Protein AF-A0AAW3VJK2-F1 (afdb_monomer)

Mean predicted aligned error: 4.97 Å

Solvent-accessible surface area (backbone atoms only — not comparable to full-atom values): 8988 Å² total; per-residue (Å²): 86,82,92,72,72,50,55,74,72,60,48,56,72,79,26,92,47,70,65,58,46,50,51,55,50,51,54,55,46,46,59,54,46,51,56,55,49,49,67,31,60,66,50,82,94,49,56,44,71,54,22,51,48,53,47,52,51,54,50,38,54,53,26,57,76,49,73,28,73,58,78,60,69,60,60,55,53,60,74,47,48,94,79,52,58,68,67,59,54,53,50,49,53,52,51,51,53,54,53,25,49,55,45,14,51,32,50,41,74,70,40,88,83,56,54,69,66,59,25,42,50,51,20,49,52,46,53,59,52,45,47,54,16,54,54,47,16,39,75,70,64,39,51,62,39,45,55,51,47,51,54,50,50,54,51,53,55,56,59,80,71,110

Foldseek 3Di:
DVVVPQDPVNVCVPAVDVLRVLLVVLVVLLVVVVVLLCVQLVDPVDQLLVSVVVSLVVQQVVCLVVLVPDFDPLLVVVVVV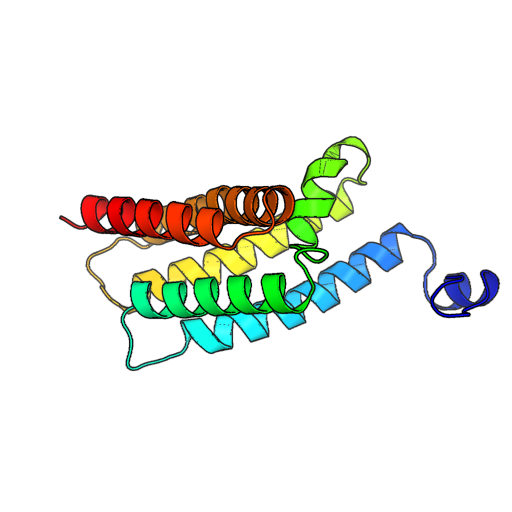VPDDPVSVVSSVVSLVVQLVSQLVSNCVRDVVDDSVLSSVLSNVLVVQQSVLSVVCSVVVHSVSSVVSSVVSVVVSVVVVD

Sequence (162 aa):
MKSVQVPKGSFYHYFVNKEAFILEVLDAYELYFVKRLNKFLSQTDLSPLEKLQNFVKDAGEKMQKYDFKRGCILGNLGQEVSYLPQEIIARIENIFKVWEKLVSDCLHQSNSQYSLADCDEAAYQFWIGWEGAVLRARLVKSTSPLDAFYRLFTLAVKQQIT

Radius of gyration: 17.63 Å; Cα contacts (8 Å, |Δi|>4): 119; chains: 1; bounding box: 38×27×54 Å

Organism: Acinetobacter lwoffii (NCBI:txid28090)

Nearest PDB structures (foldseek):
  3bru-assembly1_B  TM=9.378E-01  e=1.800E-10  Cereibacter sphaeroides 2.4.1
  4yze-assembly1_A  TM=7.809E-01  e=1.323E-05  Escherichia coli K-12
  6yj2-assembly1_A  TM=6.698E-01  e=2.826E-02  Mycobacterium tuberculosis H37Rv
  4g12-assembly1_A  TM=6.692E-01  e=3.319E-02  Mycobacterium tuberculosis

Secondary structure (DSSP, 8-state):
-GGGT--HHHHHHH-SSHHHHHHHHHHHHHHHHHHHHHHHHT-TTS-HHHHHHHHHHHHHHHHHHTTT----HHHHHHTTGGGS-HHHHHHHHHHHHHHHHHHHHHHHTT-TTS-HHHHHHHHHHHHHHHHHHHHHHHHHTSSHHHHHHHHHHHHHHHHTT-

pLDDT: mean 91.23, std 11.11, range [45.56, 98.81]

Structure (mmCIF, N/CA/C/O backbone):
data_AF-A0AAW3VJK2-F1
#
_entry.id   AF-A0AAW3VJK2-F1
#
loop_
_atom_site.group_PDB
_atom_site.id
_atom_site.type_symbol
_atom_site.label_atom_id
_atom_site.label_alt_id
_atom_site.label_comp_id
_atom_site.label_asym_id
_atom_site.label_entity_id
_atom_site.label_seq_id
_atom_site.pdbx_PDB_ins_code
_atom_site.Cartn_x
_atom_site.Cartn_y
_atom_site.Cartn_z
_atom_site.occupancy
_atom_site.B_iso_or_equiv
_atom_site.auth_seq_id
_atom_site.auth_comp_id
_atom_site.auth_asym_id
_atom_site.auth_atom_id
_atom_site.pdbx_PDB_model_num
ATOM 1 N N . MET A 1 1 ? 9.932 3.187 -23.598 1.00 56.62 1 MET A N 1
ATOM 2 C CA . MET A 1 1 ? 10.326 4.238 -24.566 1.00 56.62 1 MET A CA 1
ATOM 3 C C . MET A 1 1 ? 9.492 4.212 -25.839 1.00 56.62 1 MET A C 1
ATOM 5 O O . MET A 1 1 ? 8.833 5.204 -26.097 1.00 56.62 1 MET A O 1
ATOM 9 N N . LYS A 1 2 ? 9.428 3.097 -26.593 1.00 53.12 2 LYS A N 1
ATOM 10 C CA . LYS A 1 2 ? 8.578 3.001 -27.803 1.00 53.12 2 LYS A CA 1
ATOM 11 C C . LYS A 1 2 ? 7.092 3.314 -27.552 1.00 53.12 2 LYS A C 1
ATOM 13 O O . LYS A 1 2 ? 6.469 3.958 -28.380 1.00 53.12 2 LYS A O 1
ATOM 18 N N . SER A 1 3 ? 6.556 2.937 -26.389 1.00 62.12 3 SER A N 1
ATOM 19 C CA . SER A 1 3 ? 5.175 3.239 -25.972 1.00 62.12 3 SER A CA 1
ATOM 20 C C . SER A 1 3 ? 4.892 4.718 -25.678 1.00 62.12 3 SER A C 1
ATOM 22 O O . SER A 1 3 ? 3.732 5.102 -25.626 1.00 62.12 3 SER A O 1
ATOM 24 N N . VAL A 1 4 ? 5.931 5.538 -25.486 1.00 69.25 4 VAL A N 1
ATOM 25 C CA . VAL A 1 4 ? 5.832 6.991 -25.245 1.00 69.25 4 VAL A CA 1
ATOM 26 C C . VAL A 1 4 ? 6.551 7.801 -26.331 1.00 69.25 4 VAL A C 1
ATOM 28 O O . VAL A 1 4 ? 6.761 8.991 -26.167 1.00 69.25 4 VAL A O 1
ATOM 31 N N . GLN A 1 5 ? 6.958 7.147 -27.428 1.00 66.50 5 GLN A N 1
ATOM 32 C CA . GLN A 1 5 ? 7.668 7.734 -28.575 1.00 66.50 5 GLN A CA 1
ATOM 33 C C . GLN A 1 5 ? 8.918 8.571 -28.238 1.00 66.50 5 GLN A C 1
ATOM 35 O O . GLN A 1 5 ? 9.362 9.379 -29.045 1.00 66.50 5 GLN A O 1
ATOM 40 N N . VAL A 1 6 ? 9.541 8.350 -27.079 1.00 68.12 6 VAL A N 1
ATOM 41 C CA . VAL A 1 6 ? 10.777 9.052 -26.709 1.00 68.12 6 VAL A CA 1
ATOM 42 C C . VAL A 1 6 ? 11.987 8.282 -27.274 1.00 68.12 6 VAL A C 1
ATOM 44 O O . VAL A 1 6 ? 12.127 7.086 -26.979 1.00 68.12 6 VAL A O 1
ATOM 47 N N . PRO A 1 7 ? 12.868 8.916 -28.080 1.00 74.31 7 PRO A N 1
ATOM 48 C CA . PRO A 1 7 ? 14.093 8.293 -28.581 1.00 74.31 7 PRO A CA 1
ATOM 49 C C . PRO A 1 7 ? 15.015 7.842 -27.441 1.00 74.31 7 PRO A C 1
ATOM 51 O O . PRO A 1 7 ? 15.097 8.502 -26.408 1.00 74.31 7 PRO A O 1
ATOM 54 N N . LYS A 1 8 ? 15.774 6.752 -27.634 1.00 61.78 8 LYS A N 1
ATOM 55 C CA . LYS A 1 8 ? 16.735 6.270 -26.617 1.00 61.78 8 LYS A CA 1
ATOM 56 C C . LYS A 1 8 ? 17.734 7.353 -26.189 1.00 61.78 8 LYS A C 1
ATOM 58 O O . LYS A 1 8 ? 18.023 7.451 -25.004 1.00 61.78 8 LYS A O 1
ATOM 63 N N . GLY A 1 9 ? 18.216 8.172 -27.127 1.00 67.94 9 GLY A N 1
ATOM 64 C CA . GLY A 1 9 ? 19.127 9.283 -26.822 1.00 67.94 9 GLY A CA 1
ATOM 65 C C . GLY A 1 9 ? 18.507 10.335 -25.897 1.00 67.94 9 GLY A C 1
ATOM 66 O O . GLY A 1 9 ? 19.187 10.854 -25.022 1.00 67.94 9 GLY A O 1
ATOM 67 N N . SER A 1 10 ? 17.199 10.578 -26.013 1.00 72.31 10 SER A N 1
ATOM 68 C CA . SER A 1 10 ? 16.479 11.518 -25.150 1.00 72.31 10 SER A CA 1
ATOM 69 C C . SER A 1 10 ? 16.275 10.985 -23.730 1.00 72.31 10 SER A C 1
ATOM 71 O O . SER A 1 10 ? 16.161 11.785 -22.819 1.00 72.31 10 SER A O 1
ATOM 73 N N . PHE A 1 11 ? 16.273 9.666 -23.492 1.00 79.25 11 PHE A N 1
ATOM 74 C CA . PHE A 1 11 ? 16.244 9.121 -22.123 1.00 79.25 11 PHE A CA 1
ATOM 75 C C . PHE A 1 11 ? 17.478 9.513 -21.334 1.00 79.25 11 PHE A C 1
ATOM 77 O O . PHE A 1 11 ? 17.371 10.033 -20.231 1.00 79.25 11 PHE A O 1
ATOM 84 N N . TYR A 1 12 ? 18.641 9.259 -21.936 1.00 79.06 12 TYR A N 1
ATOM 85 C CA . TYR A 1 12 ? 19.928 9.462 -21.292 1.00 79.06 12 TYR A CA 1
ATOM 86 C C . TYR A 1 12 ? 20.302 10.942 -21.182 1.00 79.06 12 TYR A C 1
ATOM 88 O O . TYR A 1 12 ? 21.238 11.287 -20.474 1.00 79.06 12 TYR A O 1
ATOM 96 N N . HIS A 1 13 ? 19.540 11.820 -21.841 1.00 78.19 13 HIS A N 1
ATOM 97 C CA . HIS A 1 13 ? 19.568 13.250 -21.563 1.00 78.19 13 HIS A CA 1
ATOM 98 C C . HIS A 1 13 ? 18.951 13.590 -20.196 1.00 78.19 13 HIS A C 1
ATOM 100 O O . HIS A 1 13 ? 19.457 14.475 -19.516 1.00 78.19 13 HIS A O 1
ATOM 106 N N . TYR A 1 14 ? 17.884 12.892 -19.788 1.00 76.00 14 TYR A N 1
ATOM 107 C CA . TYR A 1 14 ? 17.193 13.140 -18.516 1.00 76.00 14 TYR A CA 1
ATOM 108 C C . TYR A 1 14 ? 17.703 12.267 -17.367 1.00 76.00 14 TYR A C 1
ATOM 110 O O . TYR A 1 14 ? 17.709 12.714 -16.226 1.00 76.00 14 TYR A O 1
ATOM 118 N N . PHE A 1 15 ? 18.137 11.036 -17.649 1.00 85.12 15 PHE A N 1
ATOM 119 C CA . PHE A 1 15 ? 18.567 10.083 -16.628 1.00 85.12 15 PHE A CA 1
ATOM 120 C C . PHE A 1 15 ? 19.903 9.460 -16.995 1.00 85.12 15 PHE A C 1
ATOM 122 O O . PHE A 1 15 ? 20.054 8.855 -18.053 1.00 85.12 15 PHE A O 1
ATOM 129 N N . VAL A 1 16 ? 20.864 9.546 -16.080 1.00 81.56 16 VAL A N 1
ATOM 130 C CA . VAL A 1 16 ? 22.222 9.029 -16.297 1.00 81.56 16 VAL A CA 1
ATOM 131 C C . VAL A 1 16 ? 22.214 7.510 -16.525 1.00 81.56 16 VAL A C 1
ATOM 133 O O . VAL A 1 16 ? 22.993 6.992 -17.324 1.00 81.56 16 VAL A O 1
ATOM 136 N N . ASN A 1 17 ? 21.304 6.785 -15.871 1.00 86.88 17 ASN A N 1
ATOM 137 C CA . ASN A 1 17 ? 21.108 5.347 -16.035 1.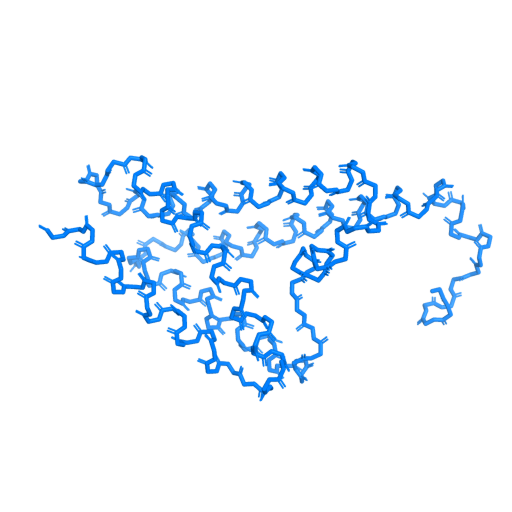00 86.88 17 ASN A CA 1
ATOM 138 C C . ASN A 1 17 ? 19.665 4.937 -15.665 1.00 86.88 17 ASN A C 1
ATOM 140 O O . ASN A 1 17 ? 18.794 5.781 -15.439 1.00 86.88 17 ASN A O 1
ATOM 144 N N . LYS A 1 18 ? 19.379 3.630 -15.668 1.00 86.12 18 LYS A N 1
ATOM 145 C CA . LYS A 1 18 ? 18.034 3.119 -15.352 1.00 86.12 18 LYS A CA 1
ATOM 146 C C . LYS A 1 18 ? 17.736 3.197 -13.860 1.00 86.12 18 LYS A C 1
ATOM 148 O O . LYS A 1 18 ? 16.582 3.371 -13.493 1.00 86.12 18 LYS A O 1
ATOM 153 N N . GLU A 1 19 ? 18.757 3.060 -13.032 1.00 90.44 19 GLU A N 1
ATOM 154 C CA . GLU A 1 19 ? 18.679 3.087 -11.580 1.00 90.44 19 GLU A CA 1
ATOM 155 C C . GLU A 1 19 ? 18.215 4.468 -11.104 1.00 90.44 19 GLU A C 1
ATOM 157 O O . GLU A 1 19 ? 17.219 4.560 -10.393 1.00 90.44 19 GLU A O 1
ATOM 162 N N . ALA A 1 20 ? 18.829 5.537 -11.618 1.00 90.56 20 ALA A N 1
ATOM 163 C CA . ALA A 1 20 ? 18.421 6.919 -11.382 1.00 90.56 20 ALA A CA 1
ATOM 164 C C . ALA A 1 20 ? 16.967 7.166 -11.811 1.00 90.56 20 ALA A C 1
ATOM 166 O O . ALA A 1 20 ? 16.197 7.783 -11.085 1.00 90.56 20 ALA A O 1
ATOM 167 N N . PHE A 1 21 ? 16.553 6.626 -12.961 1.00 92.38 21 PHE A N 1
ATOM 168 C CA . PHE A 1 21 ? 15.155 6.706 -13.387 1.00 92.38 21 PHE A CA 1
ATOM 169 C C . PHE A 1 21 ? 14.198 5.974 -12.434 1.00 92.38 21 PHE A C 1
ATOM 171 O O . PHE A 1 21 ? 13.112 6.477 -12.155 1.00 92.38 21 PHE A O 1
ATOM 178 N N . ILE A 1 22 ? 14.568 4.787 -11.940 1.00 92.62 22 ILE A N 1
ATOM 179 C CA . ILE A 1 22 ? 13.742 4.034 -10.986 1.00 92.62 22 ILE A CA 1
ATOM 180 C C . ILE A 1 22 ? 13.595 4.812 -9.677 1.00 92.62 22 ILE A C 1
ATOM 182 O O . ILE A 1 22 ? 12.484 4.884 -9.162 1.00 92.62 22 ILE A O 1
ATOM 186 N N . LEU A 1 23 ? 14.671 5.415 -9.169 1.00 95.50 23 LEU A N 1
ATOM 187 C CA . LEU A 1 23 ? 14.632 6.238 -7.957 1.00 95.50 23 LEU A CA 1
ATOM 188 C C . LEU A 1 23 ? 13.674 7.427 -8.114 1.00 95.50 23 LEU A C 1
ATOM 190 O O . LEU A 1 23 ? 12.779 7.597 -7.294 1.00 95.50 23 LEU A O 1
ATOM 194 N N . GLU A 1 24 ? 13.750 8.151 -9.229 1.00 95.56 24 GLU A N 1
ATOM 195 C CA . GLU A 1 24 ? 12.838 9.266 -9.530 1.00 95.56 24 GLU A CA 1
ATOM 196 C C . GLU A 1 24 ? 11.371 8.811 -9.654 1.00 95.56 24 GLU A C 1
ATOM 198 O O . GLU A 1 24 ? 10.440 9.488 -9.208 1.00 95.56 24 GLU A O 1
ATOM 203 N N . VAL A 1 25 ? 11.133 7.620 -10.216 1.00 95.75 25 VAL A N 1
ATOM 204 C CA . VAL A 1 25 ? 9.793 7.012 -10.250 1.00 95.75 25 VAL A CA 1
ATOM 205 C C . VAL A 1 25 ? 9.305 6.652 -8.846 1.00 95.75 25 VAL A C 1
ATOM 207 O O . VAL A 1 25 ? 8.125 6.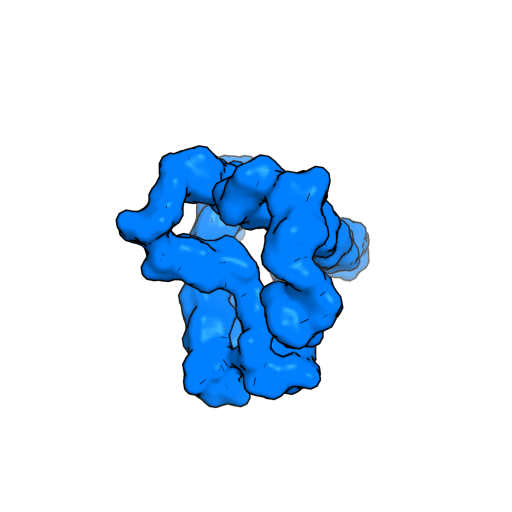855 -8.553 1.00 95.75 25 VAL A O 1
ATOM 210 N N . LEU A 1 26 ? 10.175 6.116 -7.989 1.00 97.25 26 LEU A N 1
ATOM 211 C CA . LEU A 1 26 ? 9.850 5.782 -6.602 1.00 97.25 26 LEU A CA 1
ATOM 212 C C . LEU A 1 26 ? 9.516 7.040 -5.792 1.00 97.25 26 LEU A C 1
ATOM 214 O O . LEU A 1 26 ? 8.517 7.033 -5.074 1.00 97.25 26 LEU A O 1
ATOM 218 N N . ASP A 1 27 ? 10.261 8.128 -5.978 1.00 96.81 27 ASP A N 1
ATOM 219 C CA . ASP A 1 27 ? 10.012 9.418 -5.326 1.00 96.81 27 ASP A CA 1
ATOM 220 C C . ASP A 1 27 ? 8.670 10.018 -5.754 1.00 96.81 27 ASP A C 1
ATOM 222 O O . ASP A 1 27 ? 7.828 10.371 -4.922 1.00 96.81 27 ASP A O 1
ATOM 226 N N . ALA A 1 28 ? 8.399 10.049 -7.061 1.00 97.44 28 ALA A N 1
ATOM 227 C CA . ALA A 1 28 ? 7.109 10.500 -7.573 1.00 97.44 28 ALA A CA 1
ATOM 228 C C . ALA A 1 28 ? 5.949 9.619 -7.073 1.00 97.44 28 ALA A C 1
ATOM 230 O O . ALA A 1 28 ? 4.853 10.118 -6.785 1.00 97.44 28 ALA A O 1
ATOM 231 N N . TYR A 1 29 ? 6.174 8.306 -6.967 1.00 97.44 29 TYR A N 1
ATOM 232 C CA . TYR A 1 29 ? 5.176 7.363 -6.480 1.00 97.44 29 TYR A CA 1
ATOM 233 C C . TYR A 1 29 ? 4.893 7.540 -4.986 1.00 97.44 29 TYR A C 1
ATOM 235 O O . TYR A 1 29 ? 3.722 7.539 -4.604 1.00 97.44 29 TYR A O 1
ATOM 243 N N . GLU A 1 30 ? 5.916 7.756 -4.157 1.00 97.88 30 GLU A N 1
ATOM 244 C CA . GLU A 1 30 ? 5.755 8.068 -2.735 1.00 97.88 30 GLU A CA 1
ATOM 245 C C . GLU A 1 30 ? 4.902 9.325 -2.548 1.00 97.88 30 GLU A C 1
ATOM 247 O O . GLU A 1 30 ? 3.882 9.265 -1.862 1.00 97.88 30 GLU A O 1
ATOM 252 N N . LEU A 1 31 ? 5.238 10.432 -3.220 1.00 97.94 31 LEU A N 1
ATOM 253 C CA . LEU A 1 31 ? 4.482 11.687 -3.123 1.00 97.94 31 LEU A CA 1
ATOM 254 C C . LEU A 1 31 ? 3.008 11.504 -3.507 1.00 97.94 31 LEU A C 1
ATOM 256 O O . LEU A 1 31 ? 2.097 11.975 -2.816 1.00 97.94 31 LEU A O 1
ATOM 260 N N . TYR A 1 32 ? 2.757 10.789 -4.606 1.00 96.9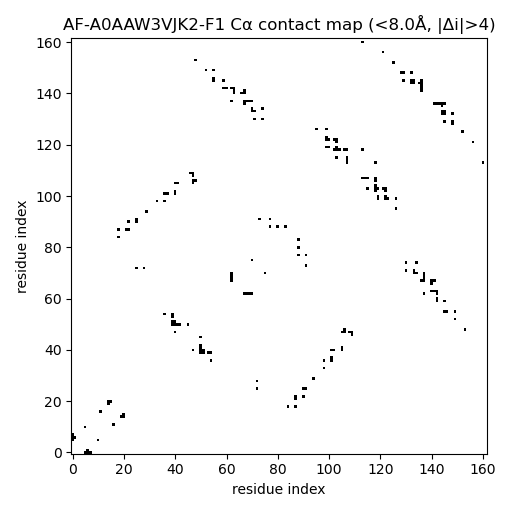4 32 TYR A N 1
ATOM 261 C CA . TYR A 1 32 ? 1.405 10.450 -5.038 1.00 96.94 32 TYR A CA 1
ATOM 262 C C . TYR A 1 32 ? 0.661 9.619 -3.985 1.00 96.94 32 TYR A C 1
ATOM 264 O O . TYR A 1 32 ? -0.504 9.897 -3.675 1.00 96.94 32 TYR A O 1
ATOM 272 N N . PHE A 1 33 ? 1.312 8.587 -3.454 1.00 96.88 33 PHE A N 1
ATOM 273 C CA . PHE A 1 33 ? 0.669 7.609 -2.591 1.00 96.88 33 PHE A CA 1
ATOM 274 C C . PHE A 1 33 ? 0.448 8.145 -1.175 1.00 96.88 33 PHE A C 1
ATOM 276 O O . PHE A 1 33 ? -0.638 7.960 -0.633 1.00 96.88 33 PHE A O 1
ATOM 283 N N . VAL A 1 34 ? 1.388 8.919 -0.627 1.00 98.19 34 VAL A N 1
ATOM 284 C CA . VAL A 1 34 ? 1.230 9.654 0.640 1.00 98.19 34 VAL A CA 1
ATOM 285 C C . VAL A 1 34 ? 0.046 10.613 0.559 1.00 98.19 34 VAL A C 1
ATOM 287 O O . VAL A 1 34 ? -0.822 10.600 1.432 1.00 98.19 34 VAL A O 1
ATOM 290 N N . LYS A 1 35 ? -0.075 11.393 -0.525 1.00 97.94 35 LYS A N 1
ATOM 291 C CA . LYS A 1 35 ? -1.241 12.268 -0.736 1.00 97.94 35 LYS A CA 1
ATOM 292 C C . LYS A 1 35 ? -2.548 11.474 -0.761 1.00 97.94 35 LYS A C 1
ATOM 294 O O . LYS A 1 35 ? -3.570 11.934 -0.252 1.00 97.94 35 LYS A O 1
ATOM 299 N N . ARG A 1 36 ? -2.528 10.283 -1.361 1.00 96.31 36 ARG A N 1
ATOM 300 C CA . ARG A 1 36 ? -3.694 9.401 -1.420 1.00 96.31 36 ARG A CA 1
ATOM 301 C C . ARG A 1 36 ? -4.043 8.808 -0.056 1.00 96.31 36 ARG A C 1
ATOM 303 O O . ARG A 1 36 ? -5.222 8.805 0.270 1.00 96.31 36 ARG A O 1
ATOM 310 N N . LEU A 1 37 ? -3.070 8.339 0.723 1.00 97.62 37 LEU A N 1
ATOM 311 C CA . LEU A 1 37 ? -3.290 7.848 2.086 1.00 97.62 37 LEU A CA 1
ATOM 312 C C . LEU A 1 37 ? -3.863 8.957 2.967 1.00 97.62 37 LEU A C 1
ATOM 314 O O . LEU A 1 37 ? -4.934 8.789 3.546 1.00 97.62 37 LEU A O 1
ATOM 318 N N . ASN A 1 38 ? -3.236 10.134 2.962 1.00 97.44 38 ASN A N 1
ATOM 319 C CA . ASN A 1 38 ? -3.682 11.284 3.747 1.00 97.44 38 ASN A CA 1
ATOM 320 C C . ASN A 1 38 ? -5.109 11.727 3.410 1.00 97.44 38 ASN A C 1
ATOM 322 O O . ASN A 1 38 ? -5.810 12.195 4.301 1.00 97.44 38 ASN A O 1
ATOM 326 N N . LYS A 1 39 ? -5.591 11.523 2.176 1.00 97.69 39 LYS A N 1
ATOM 327 C CA . LYS A 1 39 ? -6.997 11.785 1.820 1.00 97.69 39 LYS A CA 1
ATOM 328 C C . LYS A 1 39 ? -7.980 10.996 2.700 1.00 97.69 39 LYS A C 1
ATOM 330 O O . LYS A 1 39 ? -9.062 11.497 2.984 1.00 97.69 39 LYS A O 1
ATOM 335 N N . PHE A 1 40 ? -7.624 9.774 3.094 1.00 97.69 40 PHE A N 1
ATOM 336 C CA . PHE A 1 40 ? -8.477 8.894 3.896 1.00 97.69 40 PHE A CA 1
ATOM 337 C C . PHE A 1 40 ? -8.142 8.976 5.386 1.00 97.69 40 PHE A C 1
ATOM 339 O O . PHE A 1 40 ? -9.031 9.141 6.214 1.00 97.69 40 PHE A O 1
ATOM 346 N N . LEU A 1 41 ? -6.858 8.929 5.741 1.00 96.06 41 LEU A N 1
ATOM 347 C CA . LEU A 1 41 ? -6.431 8.861 7.143 1.00 96.06 41 LEU A CA 1
ATOM 348 C C . LEU A 1 41 ? -6.697 10.162 7.924 1.00 96.06 41 LEU A C 1
ATOM 350 O O . LEU A 1 41 ? -6.837 10.130 9.146 1.00 96.06 41 LEU A O 1
ATOM 354 N N . SER A 1 42 ? -6.858 11.295 7.230 1.00 94.00 42 SER A N 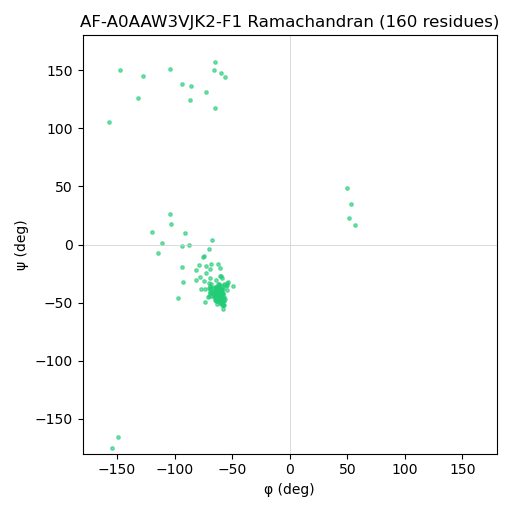1
ATOM 355 C CA . SER A 1 42 ? -7.177 12.590 7.852 1.00 94.00 42 SER A CA 1
ATOM 356 C C . SER A 1 42 ? -8.677 12.867 8.045 1.00 94.00 42 SER A C 1
ATOM 358 O O . SER A 1 42 ? -9.030 13.917 8.573 1.00 94.00 42 SER A O 1
ATOM 360 N N . GLN A 1 43 ? -9.576 11.954 7.653 1.00 93.75 43 GLN A N 1
ATOM 361 C CA . GLN A 1 43 ? -11.025 12.137 7.838 1.00 93.75 43 GLN A CA 1
ATOM 362 C C . GLN A 1 43 ? -11.369 12.173 9.339 1.00 93.75 43 GLN A C 1
ATOM 364 O O . GLN A 1 43 ? -11.123 11.197 10.041 1.00 93.75 43 GLN A O 1
ATOM 369 N N . THR A 1 44 ? -11.899 13.283 9.856 1.00 89.56 44 THR A N 1
ATOM 370 C CA . THR A 1 44 ? -12.105 13.491 11.306 1.00 89.56 44 THR A CA 1
ATOM 371 C C . THR A 1 44 ? -13.317 12.763 11.871 1.00 89.56 44 THR A C 1
ATOM 373 O O . THR A 1 44 ? -13.307 12.387 13.037 1.00 89.56 44 THR A O 1
ATOM 376 N N . ASP A 1 45 ? -14.328 12.521 11.040 1.00 92.06 45 ASP A N 1
ATOM 377 C CA . ASP A 1 45 ? -15.642 12.039 11.488 1.00 92.06 45 ASP A CA 1
ATOM 378 C C . ASP A 1 45 ? -15.746 10.503 11.509 1.00 92.06 45 ASP A C 1
ATOM 380 O O . ASP A 1 45 ? -16.834 9.950 11.638 1.00 92.06 45 ASP A O 1
ATOM 384 N N . LEU A 1 46 ? -14.619 9.807 11.332 1.00 93.31 46 LEU A N 1
ATOM 385 C CA . LEU A 1 46 ? -14.539 8.355 11.185 1.00 93.31 46 LEU A CA 1
ATOM 386 C C . LEU A 1 46 ? -13.534 7.761 12.172 1.00 93.31 46 LEU A C 1
ATOM 388 O O . LEU A 1 46 ? -12.467 8.335 12.411 1.00 93.31 46 LEU A O 1
ATOM 392 N N . SER A 1 47 ? -13.815 6.562 12.678 1.00 92.25 47 SER A N 1
ATOM 393 C CA . SER A 1 47 ? -12.811 5.764 13.388 1.00 92.25 47 SER A CA 1
ATOM 394 C C . SER A 1 47 ? -11.674 5.347 12.437 1.00 92.25 47 SER A C 1
ATOM 396 O O . SER A 1 47 ? -11.882 5.260 11.225 1.00 92.25 47 SER A O 1
ATOM 398 N N . PRO A 1 48 ? -10.460 5.030 12.919 1.00 92.88 48 PRO A N 1
ATOM 399 C CA . PRO A 1 48 ? -9.342 4.665 12.044 1.00 92.88 48 PRO A CA 1
ATOM 400 C C . PRO A 1 48 ? -9.605 3.445 11.182 1.00 92.88 48 PRO A C 1
ATOM 402 O O . PRO A 1 48 ? -9.191 3.410 10.027 1.00 92.88 48 PRO A O 1
ATOM 405 N N . LEU A 1 49 ? -10.332 2.465 11.718 1.00 93.88 49 LEU A N 1
ATOM 406 C CA . LEU A 1 49 ? -10.735 1.292 10.955 1.00 93.88 49 LEU A CA 1
ATOM 407 C C . LEU A 1 49 ? -11.776 1.661 9.882 1.00 93.88 49 LEU A C 1
ATOM 409 O O . LEU A 1 49 ? -11.804 1.055 8.820 1.00 93.88 49 LEU A O 1
ATOM 413 N N . GLU A 1 50 ? -12.599 2.688 10.058 1.00 95.69 50 GLU A N 1
ATOM 414 C CA . GLU A 1 50 ? -13.442 3.177 8.955 1.00 95.69 50 GLU A CA 1
ATOM 415 C C . GLU A 1 50 ? -12.612 3.941 7.908 1.00 95.69 50 GLU A C 1
ATOM 417 O O . GLU A 1 50 ? -12.810 3.758 6.703 1.00 95.69 50 GLU A O 1
ATOM 422 N N . LYS A 1 51 ? -11.616 4.733 8.332 1.00 96.88 51 LYS A N 1
ATOM 423 C CA . LYS A 1 51 ? -10.693 5.437 7.419 1.00 96.88 51 LYS A CA 1
ATOM 424 C C . LYS A 1 51 ? -9.892 4.466 6.550 1.00 96.88 51 LYS A C 1
ATOM 426 O O . LYS A 1 51 ? -9.833 4.625 5.329 1.00 96.88 51 LYS A O 1
ATOM 431 N N . LEU A 1 52 ? -9.309 3.432 7.158 1.00 96.94 52 LEU A N 1
ATOM 432 C CA . LEU A 1 52 ? -8.584 2.380 6.443 1.00 96.94 52 LEU A CA 1
ATOM 433 C C . LEU A 1 52 ? -9.516 1.585 5.523 1.00 96.94 52 LEU A C 1
ATOM 435 O O . LEU A 1 52 ? -9.142 1.305 4.386 1.00 96.94 52 LEU A O 1
ATOM 439 N N . GLN A 1 53 ? -10.751 1.298 5.947 1.00 97.75 53 GLN A N 1
ATOM 440 C CA . GLN A 1 53 ? -11.737 0.631 5.093 1.00 97.75 53 GLN A CA 1
ATOM 441 C C . GLN A 1 53 ? -12.029 1.438 3.822 1.00 97.75 53 GLN A C 1
ATOM 443 O O . GLN A 1 53 ? -12.084 0.874 2.727 1.00 97.75 53 GLN A O 1
ATOM 448 N N . ASN A 1 54 ? -12.170 2.761 3.946 1.00 98.31 54 ASN A N 1
ATOM 449 C CA . ASN A 1 54 ? -12.371 3.646 2.800 1.00 98.31 54 ASN A CA 1
ATOM 450 C C . ASN A 1 54 ? -11.173 3.632 1.844 1.00 98.31 54 ASN A C 1
ATOM 452 O O . ASN A 1 54 ? -11.367 3.586 0.627 1.00 98.31 54 ASN A O 1
ATOM 456 N N . PHE A 1 55 ? -9.946 3.619 2.373 1.00 98.38 55 PHE A N 1
ATOM 457 C CA . PHE A 1 55 ? -8.741 3.451 1.561 1.00 98.38 55 PHE A CA 1
ATOM 458 C C . PHE A 1 55 ? -8.737 2.108 0.813 1.00 98.38 55 PHE A C 1
ATOM 460 O O . PHE A 1 55 ? -8.507 2.086 -0.399 1.00 98.38 55 PHE A O 1
ATOM 467 N N . VAL A 1 56 ? -9.037 1.001 1.502 1.00 98.31 56 VAL A N 1
ATOM 468 C CA . VAL A 1 56 ? -9.092 -0.347 0.912 1.00 98.31 56 VAL A CA 1
ATOM 469 C C . VAL A 1 56 ? -10.118 -0.413 -0.219 1.00 98.31 56 VAL A C 1
ATOM 471 O O . VAL A 1 56 ? -9.810 -0.906 -1.309 1.00 98.31 56 VAL A O 1
ATOM 474 N N . LYS A 1 57 ? -11.312 0.144 0.001 1.00 98.25 57 LYS A N 1
ATOM 475 C CA . LYS A 1 57 ? -12.376 0.199 -1.006 1.00 98.25 57 LYS A CA 1
ATOM 476 C C . LYS A 1 57 ? -11.957 1.013 -2.232 1.00 98.25 57 LYS A C 1
ATOM 478 O O . LYS A 1 57 ? -12.055 0.518 -3.352 1.00 98.25 57 LYS A O 1
ATOM 483 N N . ASP A 1 58 ? -11.411 2.215 -2.035 1.00 97.88 58 ASP A N 1
ATOM 484 C CA . ASP A 1 58 ? -10.899 3.055 -3.129 1.00 97.88 58 ASP A CA 1
ATOM 485 C C . ASP A 1 58 ? -9.750 2.368 -3.891 1.00 97.88 58 ASP A C 1
ATOM 487 O O . ASP A 1 58 ? -9.618 2.521 -5.108 1.00 97.88 58 ASP A O 1
ATOM 491 N N . ALA A 1 59 ? -8.905 1.589 -3.213 1.00 97.31 59 ALA A N 1
ATOM 492 C CA . ALA A 1 59 ? -7.896 0.763 -3.867 1.00 97.31 59 ALA A CA 1
ATOM 493 C C . ALA A 1 59 ? -8.509 -0.329 -4.745 1.00 97.31 59 ALA A C 1
ATOM 495 O O . ALA A 1 59 ? -8.129 -0.421 -5.917 1.00 97.31 59 ALA A O 1
ATOM 496 N N . GLY A 1 60 ? -9.494 -1.069 -4.235 1.00 98.12 60 GLY A N 1
ATOM 497 C CA . GLY A 1 60 ? -10.238 -2.065 -5.004 1.00 98.12 60 GLY A CA 1
ATOM 498 C C . GLY A 1 60 ? -10.923 -1.474 -6.239 1.00 98.12 60 GLY A C 1
ATOM 499 O O . GLY A 1 60 ? -10.724 -1.968 -7.350 1.00 98.12 60 GLY A O 1
ATOM 500 N N . GLU A 1 61 ? -11.639 -0.359 -6.080 1.00 97.88 61 GLU A N 1
ATOM 501 C CA . GLU A 1 61 ? -12.317 0.351 -7.175 1.00 97.88 61 GLU A CA 1
ATOM 502 C C . GLU A 1 61 ? -11.331 0.802 -8.260 1.00 97.88 61 GLU A C 1
ATOM 504 O O . GLU A 1 61 ? -11.585 0.640 -9.458 1.00 97.88 61 GLU A O 1
ATOM 509 N N . LYS A 1 62 ? -10.159 1.326 -7.873 1.00 96.62 62 LYS A N 1
ATOM 510 C CA . LYS A 1 62 ? -9.123 1.703 -8.845 1.00 96.62 62 LYS A CA 1
ATOM 511 C C . LYS A 1 62 ? -8.516 0.492 -9.542 1.00 96.62 62 LYS A C 1
ATOM 513 O O . LYS A 1 62 ? -8.243 0.585 -10.737 1.00 96.62 62 LYS A O 1
ATOM 518 N N . MET A 1 63 ? -8.309 -0.627 -8.852 1.00 97.69 63 MET A N 1
ATOM 519 C CA . MET A 1 63 ? -7.838 -1.858 -9.496 1.00 97.69 63 MET A CA 1
ATOM 520 C C . MET A 1 63 ? -8.853 -2.353 -10.529 1.00 97.69 63 MET A C 1
ATOM 522 O O . MET A 1 63 ? -8.473 -2.600 -11.675 1.00 97.69 63 MET A O 1
ATOM 526 N N . GLN A 1 64 ? -10.138 -2.391 -10.173 1.00 97.94 64 GLN A N 1
ATOM 527 C CA . GLN A 1 64 ? -11.221 -2.778 -11.077 1.00 97.94 64 GLN A CA 1
ATOM 528 C C . GLN A 1 64 ? -11.330 -1.840 -12.286 1.00 97.94 64 GLN A C 1
ATOM 530 O O . GLN A 1 64 ? -11.414 -2.311 -13.420 1.00 97.94 64 GLN A O 1
ATOM 535 N N . LYS A 1 65 ? -11.239 -0.519 -12.076 1.00 97.75 65 LYS A N 1
ATOM 536 C CA . LYS A 1 65 ? -11.245 0.494 -13.150 1.00 97.75 65 LYS A CA 1
ATOM 537 C C . LYS A 1 65 ? -10.190 0.230 -14.229 1.00 97.75 65 LYS A C 1
ATOM 539 O O . LYS A 1 65 ? -10.405 0.570 -15.389 1.00 97.75 65 LYS A O 1
ATOM 544 N N . TYR A 1 66 ? -9.048 -0.346 -13.858 1.00 96.81 66 TYR A N 1
ATOM 545 C CA . TYR A 1 66 ? -7.966 -0.681 -14.784 1.00 96.81 66 TYR A CA 1
ATOM 546 C C . TYR A 1 66 ? -7.894 -2.181 -15.106 1.00 96.81 66 TYR A C 1
ATOM 548 O O . TYR A 1 66 ? -6.815 -2.671 -15.446 1.00 96.81 66 TYR A O 1
ATOM 556 N N . ASP A 1 67 ? -9.013 -2.909 -15.005 1.00 97.62 67 ASP A N 1
ATOM 557 C CA . ASP A 1 67 ? -9.117 -4.342 -15.333 1.00 97.62 67 ASP A CA 1
ATOM 558 C C . ASP A 1 67 ? -8.064 -5.189 -14.591 1.00 97.62 67 ASP A C 1
ATOM 560 O O . ASP A 1 67 ? -7.471 -6.119 -15.136 1.00 97.62 67 ASP A O 1
ATOM 564 N N . PHE A 1 68 ? -7.746 -4.794 -13.352 1.00 97.44 68 PHE A N 1
ATOM 565 C CA . PHE A 1 68 ? -6.740 -5.425 -12.491 1.00 97.44 68 PHE A CA 1
ATOM 566 C C . PHE A 1 68 ? -5.323 -5.505 -13.103 1.00 97.44 68 PHE A C 1
ATOM 568 O O . PHE A 1 68 ? -4.450 -6.223 -12.612 1.00 97.44 68 PHE A O 1
ATOM 575 N N . LYS A 1 69 ? -5.043 -4.720 -14.153 1.00 94.56 69 LYS A N 1
ATOM 576 C CA . LYS A 1 69 ? -3.727 -4.664 -14.819 1.00 94.56 69 LYS A CA 1
ATOM 577 C C . LYS A 1 69 ? -2.709 -3.822 -14.055 1.00 94.56 69 LYS A C 1
ATOM 579 O O . LYS A 1 69 ? -1.513 -3.943 -14.303 1.00 94.56 69 LYS A O 1
ATOM 584 N N . ARG A 1 70 ? -3.167 -2.970 -13.133 1.00 92.00 70 ARG A N 1
ATOM 585 C CA . ARG A 1 70 ? -2.324 -2.126 -12.271 1.00 92.00 70 ARG A CA 1
ATOM 586 C C . ARG A 1 70 ? -2.267 -2.690 -10.848 1.00 92.00 70 ARG A C 1
ATOM 588 O O . ARG A 1 70 ? -3.216 -3.324 -10.399 1.00 92.00 70 ARG A O 1
ATOM 595 N N . GLY A 1 71 ? -1.160 -2.438 -10.154 1.00 91.50 71 GLY A N 1
ATOM 596 C CA . GLY A 1 71 ? -0.916 -2.848 -8.766 1.00 91.50 71 GLY A CA 1
ATOM 597 C C . GLY A 1 71 ? -0.008 -1.856 -8.042 1.00 91.50 71 GLY A C 1
ATOM 598 O O . GLY A 1 71 ? 0.214 -0.755 -8.549 1.00 91.50 71 GLY A O 1
ATOM 599 N N . CYS A 1 72 ? 0.522 -2.254 -6.886 1.00 96.44 72 CYS A N 1
ATOM 600 C CA . CYS A 1 72 ? 1.528 -1.477 -6.169 1.00 96.44 72 CYS A CA 1
ATOM 601 C C . CYS A 1 72 ? 2.879 -1.548 -6.895 1.00 96.44 72 CYS A C 1
ATOM 603 O O . CYS A 1 72 ? 3.330 -2.634 -7.262 1.00 96.44 72 CYS A O 1
ATOM 605 N N . ILE A 1 73 ? 3.524 -0.399 -7.118 1.00 95.50 73 ILE A N 1
ATOM 606 C CA . ILE A 1 73 ? 4.868 -0.367 -7.717 1.00 95.50 73 ILE A CA 1
ATOM 607 C C . ILE A 1 73 ? 5.880 -1.029 -6.776 1.00 95.50 73 ILE A C 1
ATOM 609 O O . ILE A 1 73 ? 6.677 -1.841 -7.241 1.00 95.50 73 ILE A O 1
ATOM 613 N N . LEU A 1 74 ? 5.792 -0.755 -5.469 1.00 96.38 74 LEU A N 1
ATOM 614 C CA . LEU A 1 74 ? 6.683 -1.353 -4.473 1.00 96.38 74 LEU A CA 1
ATOM 615 C C . LEU A 1 74 ? 6.506 -2.867 -4.397 1.00 96.38 74 LEU A C 1
ATOM 617 O O . LEU A 1 74 ? 7.490 -3.586 -4.493 1.00 96.38 74 LEU A O 1
ATOM 621 N N . GLY A 1 75 ? 5.265 -3.358 -4.315 1.00 94.94 75 GLY A N 1
ATOM 622 C CA . GLY A 1 75 ? 4.992 -4.797 -4.261 1.00 94.94 75 GLY A CA 1
ATOM 623 C C . GLY A 1 75 ? 5.409 -5.560 -5.523 1.00 94.94 75 GLY A C 1
ATOM 624 O O . GLY A 1 75 ? 5.783 -6.729 -5.444 1.00 94.94 75 GLY A O 1
ATOM 625 N N . ASN A 1 76 ? 5.380 -4.919 -6.697 1.00 94.06 76 ASN A N 1
ATOM 626 C CA . ASN A 1 76 ? 5.894 -5.527 -7.927 1.00 94.06 76 ASN A CA 1
ATOM 627 C C . ASN A 1 76 ? 7.428 -5.570 -7.932 1.00 94.06 76 ASN A C 1
ATOM 629 O O . ASN A 1 76 ? 7.996 -6.626 -8.182 1.00 94.06 76 ASN A O 1
ATOM 633 N N . LEU A 1 77 ? 8.092 -4.450 -7.626 1.00 93.62 77 LEU A N 1
ATOM 634 C CA . LEU A 1 77 ? 9.556 -4.395 -7.571 1.00 93.62 77 LEU A CA 1
ATOM 635 C C . LEU A 1 77 ? 10.114 -5.300 -6.465 1.00 93.62 77 LEU A C 1
ATOM 637 O O . LEU A 1 77 ? 11.096 -6.000 -6.683 1.00 93.62 77 LEU A O 1
ATOM 641 N N . GLY A 1 78 ? 9.456 -5.357 -5.308 1.00 92.12 78 GLY A N 1
ATOM 642 C CA . GLY A 1 78 ? 9.849 -6.206 -4.183 1.00 92.12 78 GLY A CA 1
ATOM 643 C C . GLY A 1 78 ? 9.854 -7.703 -4.511 1.00 92.12 78 GLY A C 1
ATOM 644 O O . GLY A 1 78 ? 10.655 -8.442 -3.949 1.00 92.12 78 GLY A O 1
ATOM 645 N N . GLN A 1 79 ? 9.039 -8.164 -5.467 1.00 92.06 79 GLN A N 1
ATOM 646 C CA . GLN A 1 79 ? 9.089 -9.555 -5.947 1.00 92.06 79 GLN A CA 1
ATOM 647 C C . GLN A 1 79 ? 10.318 -9.850 -6.820 1.00 92.06 79 GLN A C 1
ATOM 649 O O . GLN A 1 79 ? 10.691 -11.009 -6.983 1.00 92.06 79 GLN A O 1
ATOM 654 N N . GLU A 1 80 ? 10.965 -8.817 -7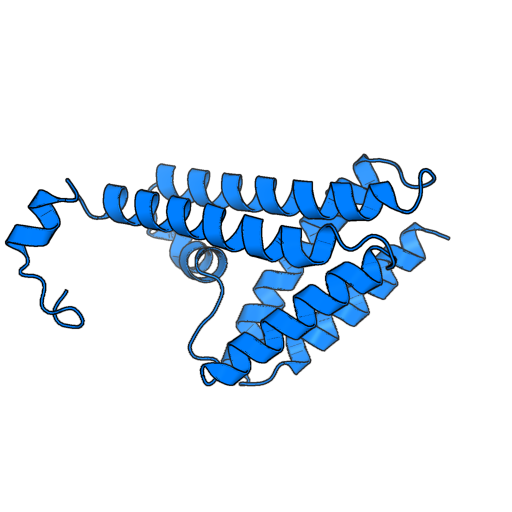.358 1.00 92.12 80 GLU A N 1
ATOM 655 C CA . GLU A 1 80 ? 12.165 -8.909 -8.194 1.00 92.12 80 GLU A CA 1
ATOM 656 C C . GLU A 1 80 ? 13.441 -8.529 -7.417 1.00 92.12 80 GLU A C 1
ATOM 658 O O . GLU A 1 80 ? 14.482 -8.275 -8.022 1.00 92.12 80 GLU A O 1
ATOM 663 N N . VAL A 1 81 ? 13.388 -8.521 -6.076 1.00 90.31 81 VAL A N 1
ATOM 664 C CA . VAL A 1 81 ? 14.461 -8.048 -5.177 1.00 90.31 81 VAL A CA 1
ATOM 665 C C . VAL A 1 81 ? 15.844 -8.625 -5.493 1.00 90.31 81 VAL A C 1
ATOM 667 O O . VAL A 1 81 ? 16.832 -7.902 -5.420 1.00 90.31 81 VAL A O 1
ATOM 670 N N . SER A 1 82 ? 15.931 -9.890 -5.920 1.00 90.56 82 SER A N 1
ATOM 671 C CA . SER A 1 82 ? 17.200 -10.551 -6.270 1.00 90.56 82 SER A CA 1
ATOM 672 C C . SER A 1 82 ? 17.941 -9.903 -7.446 1.00 90.56 82 SER A C 1
ATOM 674 O O . SER A 1 82 ? 19.124 -10.174 -7.638 1.00 90.56 82 SER A O 1
ATOM 676 N N . TYR A 1 83 ? 17.261 -9.068 -8.232 1.00 91.31 83 TYR A N 1
ATOM 677 C CA . TYR A 1 83 ? 17.813 -8.366 -9.390 1.00 91.31 83 TYR A CA 1
ATOM 678 C C . TYR A 1 83 ? 17.925 -6.852 -9.175 1.00 91.31 83 TYR A C 1
ATOM 680 O O . TYR A 1 83 ? 18.343 -6.139 -10.089 1.00 91.31 83 TYR A O 1
ATOM 688 N N . LEU A 1 84 ? 17.543 -6.344 -7.998 1.00 92.38 84 LEU A N 1
ATOM 689 C CA . LEU A 1 84 ? 17.556 -4.915 -7.708 1.00 92.38 84 LEU A CA 1
ATOM 690 C C . LEU A 1 84 ? 18.867 -4.488 -7.030 1.00 92.38 84 LEU A C 1
ATOM 692 O O . LEU A 1 84 ? 19.343 -5.159 -6.115 1.00 92.38 84 LEU A O 1
ATOM 696 N N . PRO A 1 85 ? 19.441 -3.338 -7.423 1.00 94.62 85 PRO A N 1
ATOM 697 C CA . PRO A 1 85 ? 20.501 -2.685 -6.665 1.00 94.62 85 PRO A CA 1
ATOM 698 C C . PRO A 1 85 ? 20.082 -2.400 -5.218 1.00 94.62 85 PRO A C 1
ATOM 700 O O . PRO A 1 85 ? 18.944 -2.001 -4.962 1.00 94.62 85 PRO A O 1
ATOM 703 N N . GLN A 1 86 ? 21.030 -2.512 -4.283 1.00 95.06 86 GLN A N 1
ATOM 704 C CA . GLN A 1 86 ? 20.787 -2.306 -2.849 1.00 95.06 86 GLN A CA 1
ATOM 705 C C . GLN A 1 86 ? 20.156 -0.942 -2.529 1.00 95.06 86 GLN A C 1
ATOM 707 O O . GLN A 1 86 ? 19.328 -0.839 -1.629 1.00 95.06 86 GLN A O 1
ATOM 712 N N . GLU A 1 87 ? 20.520 0.098 -3.278 1.00 95.81 87 GLU A N 1
ATOM 713 C CA . GLU A 1 87 ? 19.963 1.445 -3.128 1.00 95.81 87 GLU A CA 1
ATOM 714 C C . GLU A 1 87 ? 18.453 1.489 -3.412 1.00 95.81 87 GLU A C 1
ATOM 716 O O . GLU A 1 87 ? 17.697 2.105 -2.664 1.00 95.81 87 GLU A O 1
ATOM 721 N N . ILE A 1 88 ? 17.989 0.769 -4.438 1.00 95.94 88 ILE A N 1
ATOM 722 C CA . ILE A 1 88 ? 16.562 0.676 -4.770 1.00 95.94 88 ILE A CA 1
ATOM 723 C C . ILE A 1 88 ? 15.816 -0.114 -3.690 1.00 95.94 88 ILE A C 1
ATOM 725 O O . ILE A 1 88 ? 14.726 0.288 -3.289 1.00 95.94 88 ILE A O 1
ATOM 729 N N . ILE A 1 89 ? 16.409 -1.199 -3.181 1.00 96.75 89 ILE A N 1
ATOM 730 C CA . ILE A 1 89 ? 15.833 -1.988 -2.080 1.00 96.75 89 ILE A CA 1
ATOM 731 C C . ILE A 1 89 ? 15.666 -1.109 -0.835 1.00 96.75 89 ILE A C 1
ATOM 733 O O . ILE A 1 89 ? 14.579 -1.044 -0.263 1.00 96.75 89 ILE A O 1
ATOM 737 N N . ALA A 1 90 ? 16.715 -0.375 -0.456 1.00 96.81 90 ALA A N 1
ATOM 738 C CA . ALA A 1 90 ? 16.677 0.554 0.668 1.00 96.81 90 ALA A CA 1
ATOM 739 C C . ALA A 1 90 ? 15.637 1.666 0.462 1.00 96.81 90 ALA A C 1
ATOM 741 O O . ALA A 1 90 ? 14.937 2.044 1.402 1.00 96.81 90 ALA A O 1
ATOM 742 N N . ARG A 1 91 ? 15.489 2.173 -0.769 1.00 97.75 91 ARG A N 1
ATOM 743 C CA . ARG A 1 91 ? 14.471 3.177 -1.081 1.00 97.75 91 ARG A CA 1
ATOM 744 C C . ARG A 1 91 ? 13.056 2.627 -0.920 1.00 97.75 91 ARG A C 1
ATOM 746 O O . ARG A 1 91 ? 12.235 3.308 -0.315 1.00 97.75 91 ARG A O 1
ATOM 753 N N . ILE A 1 92 ? 12.778 1.422 -1.420 1.00 97.62 92 ILE A N 1
ATOM 754 C CA . ILE A 1 92 ? 11.475 0.753 -1.266 1.00 97.62 92 ILE A CA 1
ATOM 755 C C . ILE A 1 92 ? 11.132 0.576 0.219 1.00 97.62 92 ILE A C 1
ATOM 757 O O . ILE A 1 92 ? 10.039 0.953 0.637 1.00 97.62 92 ILE A O 1
ATOM 761 N N . GLU A 1 93 ? 12.080 0.075 1.012 1.00 97.50 93 GLU A N 1
ATOM 762 C CA . GLU A 1 93 ? 11.928 -0.107 2.460 1.00 97.50 93 GLU A CA 1
ATOM 763 C C . GLU A 1 93 ? 11.603 1.212 3.179 1.00 97.50 93 GLU A C 1
ATOM 765 O O . GLU A 1 93 ? 10.714 1.273 4.025 1.00 97.50 93 GLU A O 1
ATOM 770 N N . ASN A 1 94 ? 12.276 2.304 2.811 1.00 98.38 94 ASN A N 1
ATOM 771 C CA . ASN A 1 94 ? 11.991 3.618 3.387 1.00 98.38 94 ASN A CA 1
ATOM 772 C C . ASN A 1 94 ? 10.571 4.105 3.061 1.00 98.38 94 ASN A C 1
ATOM 774 O O . ASN A 1 94 ? 9.936 4.712 3.919 1.00 98.38 94 ASN A O 1
ATOM 778 N N . ILE A 1 95 ? 10.052 3.825 1.859 1.00 98.56 95 ILE A N 1
ATOM 779 C CA . ILE A 1 95 ? 8.672 4.196 1.504 1.00 98.56 95 ILE A CA 1
ATOM 780 C C . ILE A 1 95 ? 7.669 3.395 2.340 1.00 98.56 95 ILE A C 1
ATOM 782 O O . ILE A 1 95 ? 6.696 3.974 2.826 1.00 98.56 95 ILE A O 1
ATOM 786 N N . PHE A 1 96 ? 7.903 2.093 2.547 1.00 98.50 96 PHE A N 1
ATOM 787 C CA . PHE A 1 96 ? 7.052 1.290 3.431 1.00 98.50 96 PHE A CA 1
ATOM 788 C C . PHE A 1 96 ? 7.016 1.870 4.845 1.00 98.50 96 PHE A C 1
ATOM 790 O O . PHE A 1 96 ? 5.926 2.122 5.350 1.00 98.50 96 PHE A O 1
ATOM 797 N N . LYS A 1 97 ? 8.167 2.242 5.417 1.00 98.56 97 LYS A N 1
ATOM 798 C CA . LYS A 1 97 ? 8.238 2.901 6.736 1.00 98.56 97 LYS A CA 1
ATOM 799 C C . LYS A 1 97 ? 7.449 4.205 6.809 1.00 98.56 97 LYS A C 1
ATOM 801 O O . LYS A 1 97 ? 6.807 4.491 7.819 1.00 98.56 97 LYS A O 1
ATOM 806 N N . VAL A 1 98 ? 7.457 5.006 5.742 1.00 98.62 98 VAL A N 1
ATOM 807 C CA . VAL A 1 98 ? 6.625 6.218 5.661 1.00 98.62 98 VAL A CA 1
ATOM 808 C C . VAL A 1 98 ? 5.140 5.855 5.702 1.00 98.62 98 VAL A C 1
ATOM 810 O O . VAL A 1 98 ? 4.368 6.489 6.421 1.00 98.62 98 VAL A O 1
ATOM 813 N N . TRP A 1 99 ? 4.715 4.836 4.956 1.00 98.50 99 TRP A N 1
ATOM 814 C CA . TRP A 1 99 ? 3.316 4.406 4.943 1.00 98.50 99 TRP A CA 1
ATOM 815 C C . TRP A 1 99 ? 2.881 3.756 6.258 1.00 98.50 99 TRP A C 1
ATOM 817 O O . TRP A 1 99 ? 1.758 3.987 6.706 1.00 98.50 99 TRP A O 1
ATOM 827 N N . GLU A 1 100 ? 3.753 2.970 6.883 1.00 98.44 100 GLU A N 1
ATOM 828 C CA . GLU A 1 100 ? 3.562 2.384 8.210 1.00 98.44 100 GLU A CA 1
ATOM 829 C C . GLU A 1 100 ? 3.345 3.484 9.242 1.00 98.44 100 GLU A C 1
ATOM 831 O O . GLU A 1 100 ? 2.347 3.457 9.959 1.00 98.44 100 GLU A O 1
ATOM 836 N N . LYS A 1 101 ? 4.188 4.524 9.240 1.00 98.00 101 LYS A N 1
ATOM 837 C CA . LYS A 1 101 ? 4.043 5.650 10.166 1.00 98.00 101 LYS A CA 1
ATOM 838 C C . LYS A 1 101 ? 2.690 6.348 10.035 1.00 98.00 101 LYS A C 1
ATOM 840 O O . LYS A 1 101 ? 2.061 6.648 11.046 1.00 98.00 101 L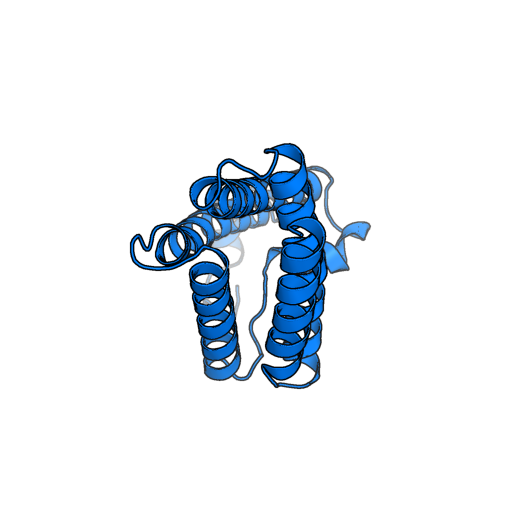YS A O 1
ATOM 845 N N . LEU A 1 102 ? 2.214 6.572 8.807 1.00 97.81 102 LEU A N 1
ATOM 846 C CA . LEU A 1 102 ? 0.904 7.190 8.566 1.00 97.81 102 LEU A CA 1
ATOM 847 C C . LEU A 1 102 ? -0.252 6.334 9.103 1.00 97.81 102 LEU A C 1
ATOM 849 O O . LEU A 1 102 ? -1.215 6.872 9.652 1.00 97.81 102 LEU A O 1
ATOM 853 N N . VAL A 1 103 ? -0.174 5.011 8.938 1.00 96.69 103 VAL A N 1
ATOM 854 C CA . VAL A 1 103 ? -1.192 4.083 9.449 1.00 96.69 103 VAL A CA 1
ATOM 855 C C . VAL A 1 103 ? -1.130 3.997 10.974 1.00 96.69 103 VAL A C 1
ATOM 857 O O . VAL A 1 103 ? -2.177 4.107 11.609 1.00 96.69 103 VAL A O 1
ATOM 860 N N . SER A 1 104 ? 0.064 3.882 11.558 1.00 95.62 104 SER A N 1
ATOM 861 C CA . SER A 1 104 ? 0.274 3.869 13.011 1.00 95.62 104 SER A CA 1
ATOM 862 C C . SER A 1 104 ? -0.289 5.132 13.667 1.00 95.62 104 SER A C 1
ATOM 864 O O . SER A 1 104 ? -1.115 5.046 14.577 1.00 95.62 104 SER A O 1
ATOM 866 N N . ASP A 1 105 ? 0.027 6.311 13.118 1.00 94.50 105 ASP A N 1
ATOM 867 C CA . ASP A 1 105 ? -0.509 7.586 13.604 1.00 94.50 105 ASP A CA 1
ATOM 868 C C . ASP A 1 105 ? -2.034 7.634 13.527 1.00 94.50 105 ASP A C 1
ATOM 870 O O . ASP A 1 105 ? -2.694 8.106 14.455 1.00 94.50 105 ASP A O 1
ATOM 874 N N . CYS A 1 106 ? -2.612 7.120 12.439 1.00 94.06 106 CYS A N 1
ATOM 875 C CA . CYS A 1 106 ? -4.058 7.040 12.297 1.00 94.06 106 CYS A CA 1
ATOM 876 C C . CYS A 1 106 ? -4.686 6.141 13.370 1.00 94.06 106 CYS A C 1
ATOM 878 O O . CYS A 1 106 ? -5.724 6.507 13.918 1.00 94.06 106 CYS A O 1
ATOM 880 N N . LEU A 1 107 ? -4.095 4.978 13.661 1.00 91.69 107 LEU A N 1
ATOM 881 C CA . LEU A 1 107 ? -4.591 4.051 14.682 1.00 91.69 107 LEU A CA 1
ATOM 882 C C . LEU A 1 107 ? -4.511 4.685 16.080 1.00 91.69 107 LEU A C 1
ATOM 884 O O . LEU A 1 107 ? -5.517 4.721 16.797 1.00 91.69 107 LEU A O 1
ATOM 888 N N . HIS A 1 108 ? -3.363 5.280 16.409 1.00 89.88 108 HIS A N 1
ATOM 889 C CA . HIS A 1 108 ? -3.093 5.899 17.706 1.00 89.88 108 HIS A CA 1
ATOM 890 C C . HIS A 1 108 ? -3.997 7.113 17.993 1.00 89.88 108 HIS A C 1
ATOM 892 O O . HIS A 1 108 ? -4.465 7.294 19.115 1.00 89.88 108 HIS A O 1
ATOM 898 N N . GLN A 1 109 ? -4.317 7.932 16.981 1.00 79.81 109 GLN A N 1
ATOM 899 C CA . GLN A 1 109 ? -5.163 9.129 17.137 1.00 79.81 109 GLN A CA 1
ATOM 900 C C . GLN A 1 109 ? -6.583 8.849 17.652 1.00 79.81 109 GLN A C 1
ATOM 902 O O . GLN A 1 109 ? -7.239 9.766 18.142 1.00 79.81 109 GLN A O 1
ATOM 907 N N . SER A 1 110 ? -7.085 7.619 17.531 1.00 66.06 110 SER A N 1
ATOM 908 C CA . SER A 1 110 ? -8.462 7.296 17.928 1.00 66.06 110 SER A CA 1
ATOM 909 C C . SER A 1 110 ? -8.641 6.781 19.334 1.00 66.06 110 SER A C 1
ATOM 911 O O . SER A 1 110 ? -9.762 6.789 19.839 1.00 66.06 110 SER A O 1
ATOM 913 N N . ASN A 1 111 ? -7.566 6.292 19.944 1.00 61.47 111 ASN A N 1
ATOM 914 C CA . ASN A 1 111 ? -7.651 5.680 21.247 1.00 61.47 111 ASN A CA 1
ATOM 915 C C . ASN A 1 111 ? -6.284 5.725 21.927 1.00 61.47 111 ASN A C 1
ATOM 917 O O . ASN A 1 111 ? -5.392 4.943 21.611 1.00 61.47 111 ASN A O 1
ATOM 921 N N . SER A 1 112 ? -6.143 6.616 22.908 1.00 60.50 112 SER A N 1
ATOM 922 C CA . SER A 1 112 ? -4.941 6.725 23.740 1.00 60.50 112 SER A CA 1
ATOM 923 C C . SER A 1 112 ? -4.721 5.517 24.666 1.00 60.50 112 SER A C 1
ATOM 925 O O . SER A 1 112 ? -3.829 5.563 25.507 1.00 60.50 112 SER A O 1
ATOM 927 N N . GLN A 1 113 ? -5.558 4.474 24.580 1.00 64.94 113 GLN A N 1
ATOM 928 C CA . GLN A 1 113 ? -5.363 3.211 25.296 1.00 64.94 113 GLN A CA 1
ATOM 929 C C . GLN A 1 113 ? -4.376 2.263 24.606 1.00 64.94 113 GLN A C 1
ATOM 931 O O . GLN A 1 113 ? -3.832 1.402 25.293 1.00 64.94 113 GLN A O 1
ATOM 936 N N . TYR A 1 114 ? -4.127 2.397 23.298 1.00 73.38 114 TYR A N 1
ATOM 937 C CA . TYR A 1 114 ? -3.119 1.568 22.630 1.00 73.38 114 TYR A CA 1
ATOM 938 C C . TYR A 1 114 ? -1.754 2.198 22.782 1.00 73.38 114 TYR A C 1
ATOM 940 O O . TYR A 1 114 ? -1.592 3.408 22.606 1.00 73.38 114 TYR A O 1
ATOM 948 N N . SER A 1 115 ? -0.758 1.371 23.087 1.00 83.56 115 SER A N 1
ATOM 949 C CA . SER A 1 115 ? 0.605 1.857 23.041 1.00 83.56 115 SER A CA 1
ATOM 950 C C . SER A 1 115 ? 0.969 2.191 21.592 1.00 83.56 115 SER A C 1
ATOM 952 O O . SER A 1 115 ? 0.469 1.585 20.639 1.00 83.56 115 SER A O 1
ATOM 954 N N . LEU A 1 116 ? 1.865 3.160 21.415 1.00 84.81 116 LEU A N 1
ATOM 955 C CA . LEU A 1 116 ? 2.411 3.465 20.095 1.00 84.81 116 LEU A CA 1
ATOM 956 C C . LEU A 1 116 ? 3.070 2.224 19.463 1.00 84.81 116 LEU A C 1
ATOM 958 O O . LEU A 1 116 ? 2.946 2.023 18.262 1.00 84.81 116 LEU A O 1
ATOM 962 N N . ALA A 1 117 ? 3.684 1.358 20.278 1.00 87.06 117 ALA A N 1
ATOM 963 C CA . ALA A 1 117 ? 4.303 0.119 19.816 1.00 87.06 117 ALA A CA 1
ATOM 964 C C . ALA A 1 117 ? 3.286 -0.862 19.206 1.00 87.06 117 ALA A C 1
ATOM 966 O O . ALA A 1 117 ? 3.566 -1.454 18.166 1.00 87.06 117 ALA A O 1
ATOM 967 N N . ASP A 1 118 ? 2.094 -0.993 19.797 1.00 90.38 118 ASP A N 1
ATOM 968 C CA . ASP A 1 118 ? 1.031 -1.841 19.236 1.00 90.38 118 ASP A CA 1
ATOM 969 C C . ASP A 1 118 ? 0.514 -1.273 17.905 1.00 90.38 118 ASP A C 1
ATOM 971 O O . ASP A 1 118 ? 0.232 -2.017 16.965 1.00 90.38 118 ASP A O 1
ATOM 975 N N . CYS A 1 119 ? 0.424 0.057 17.801 1.00 92.81 119 CYS A N 1
ATOM 976 C CA . CYS A 1 119 ? 0.018 0.734 16.568 1.00 92.81 119 CYS A CA 1
ATOM 977 C C . CYS A 1 119 ? 1.063 0.573 15.452 1.00 92.81 119 CYS A C 1
ATOM 979 O O . CYS A 1 119 ? 0.688 0.341 14.300 1.00 92.81 119 CYS A O 1
ATOM 981 N N . ASP A 1 120 ? 2.351 0.662 15.792 1.00 95.00 120 ASP A N 1
ATOM 982 C CA . ASP A 1 120 ? 3.466 0.450 14.866 1.00 95.00 120 ASP A CA 1
ATOM 983 C C . ASP A 1 120 ? 3.483 -0.996 14.346 1.00 95.00 120 ASP A C 1
ATOM 985 O O . ASP A 1 120 ? 3.549 -1.216 13.135 1.00 95.00 120 ASP A O 1
ATOM 989 N N . GLU A 1 121 ? 3.329 -1.984 15.234 1.00 94.69 121 GLU A N 1
ATOM 990 C CA . GLU A 1 121 ? 3.260 -3.400 14.854 1.00 94.69 121 GLU A CA 1
ATOM 991 C C . GLU A 1 121 ? 2.038 -3.683 13.967 1.00 94.69 121 GLU A C 1
ATOM 993 O O . GLU A 1 121 ? 2.154 -4.322 12.918 1.00 94.69 121 GLU A O 1
ATOM 998 N N . ALA A 1 122 ? 0.862 -3.156 14.322 1.00 94.94 122 ALA A N 1
ATOM 999 C CA . ALA A 1 122 ? -0.337 -3.298 13.503 1.00 94.94 122 ALA A CA 1
ATOM 1000 C C . ALA A 1 122 ? -0.165 -2.659 12.113 1.00 94.94 122 ALA A C 1
ATOM 1002 O O . ALA A 1 122 ? -0.612 -3.223 11.112 1.00 94.94 122 ALA A O 1
ATOM 1003 N N . ALA A 1 123 ? 0.497 -1.504 12.017 1.00 97.06 123 ALA A N 1
ATOM 1004 C CA . ALA A 1 123 ? 0.772 -0.846 10.743 1.00 97.06 123 ALA A CA 1
ATOM 1005 C C . ALA A 1 123 ? 1.743 -1.651 9.863 1.00 97.06 123 ALA A C 1
ATOM 1007 O O . ALA A 1 123 ? 1.499 -1.798 8.663 1.00 97.06 123 ALA A O 1
ATOM 1008 N N . TYR A 1 124 ? 2.796 -2.219 10.453 1.00 97.81 124 TYR A N 1
ATOM 1009 C CA . TYR A 1 124 ? 3.730 -3.117 9.771 1.00 97.81 124 TYR A CA 1
ATOM 1010 C C . TYR A 1 124 ? 3.014 -4.362 9.221 1.00 97.81 124 TYR A C 1
ATOM 1012 O O . TYR A 1 124 ? 3.069 -4.665 8.024 1.00 97.81 124 TYR A O 1
ATOM 1020 N N . GLN A 1 125 ? 2.230 -5.036 10.068 1.00 97.44 125 GLN A N 1
ATOM 1021 C CA . GLN A 1 125 ? 1.426 -6.198 9.678 1.00 97.44 125 GLN A CA 1
ATOM 1022 C C . GLN A 1 125 ? 0.387 -5.859 8.603 1.00 97.44 125 GLN A C 1
ATOM 1024 O O . GLN A 1 125 ? 0.133 -6.674 7.706 1.00 97.44 125 GLN A O 1
ATOM 1029 N N . PHE A 1 126 ? -0.197 -4.656 8.664 1.00 98.19 126 PHE A N 1
ATOM 1030 C CA . PHE A 1 126 ? -1.126 -4.179 7.650 1.00 98.19 126 PHE A CA 1
ATOM 1031 C C . PHE A 1 126 ? -0.470 -4.186 6.267 1.00 98.19 126 PHE A C 1
ATOM 1033 O O . PHE A 1 126 ? -1.021 -4.781 5.342 1.00 98.19 126 PHE A O 1
ATOM 1040 N N . TRP A 1 127 ? 0.708 -3.576 6.114 1.00 98.38 127 TRP A N 1
ATOM 1041 C CA . TRP A 1 127 ? 1.368 -3.462 4.810 1.00 98.38 127 TRP A CA 1
ATOM 1042 C C . TRP A 1 127 ? 1.876 -4.801 4.271 1.00 98.38 127 TRP A C 1
ATOM 1044 O O . TRP A 1 127 ? 1.723 -5.056 3.074 1.00 98.38 127 TRP A O 1
ATOM 1054 N N . ILE A 1 128 ? 2.355 -5.703 5.136 1.00 97.62 128 ILE A N 1
ATOM 1055 C CA . ILE A 1 128 ? 2.708 -7.077 4.737 1.00 97.62 128 ILE A CA 1
ATOM 1056 C C . ILE A 1 128 ? 1.502 -7.786 4.115 1.00 97.62 128 ILE A C 1
ATOM 1058 O O . ILE A 1 128 ? 1.566 -8.293 2.989 1.00 97.62 128 ILE A O 1
ATOM 1062 N N . GLY A 1 129 ? 0.387 -7.842 4.845 1.00 98.19 129 GLY A N 1
ATOM 1063 C CA . GLY A 1 129 ? -0.797 -8.555 4.377 1.00 98.19 129 GLY A CA 1
ATOM 1064 C C . GLY A 1 129 ? -1.474 -7.855 3.196 1.00 98.19 129 GLY A C 1
ATOM 1065 O O . GLY A 1 129 ? -1.977 -8.521 2.285 1.00 98.19 129 GLY A O 1
ATOM 1066 N N . TRP A 1 130 ? -1.420 -6.523 3.160 1.00 98.50 130 TRP A N 1
ATOM 1067 C CA . TRP A 1 130 ? -1.966 -5.705 2.086 1.00 98.50 130 TRP A CA 1
ATOM 1068 C C . TRP A 1 130 ? -1.311 -6.001 0.738 1.00 98.50 130 TRP A C 1
ATOM 1070 O O . TRP A 1 130 ? -2.022 -6.229 -0.242 1.00 98.50 130 TRP A O 1
ATOM 1080 N N . GLU A 1 131 ? 0.020 -6.062 0.667 1.00 98.19 131 GLU A N 1
ATOM 1081 C CA . GLU A 1 131 ? 0.716 -6.359 -0.592 1.00 98.19 131 GLU A CA 1
ATOM 1082 C C . GLU A 1 131 ? 0.389 -7.772 -1.104 1.00 98.19 131 GLU A C 1
ATOM 1084 O O . GLU A 1 131 ? 0.155 -7.970 -2.303 1.00 98.19 131 GLU A O 1
ATOM 1089 N N . GLY A 1 132 ? 0.239 -8.746 -0.199 1.00 98.06 132 GLY A N 1
ATOM 1090 C CA . GLY A 1 132 ? -0.262 -10.080 -0.539 1.00 98.06 132 GLY A CA 1
ATOM 1091 C C . GLY A 1 132 ? -1.695 -10.056 -1.088 1.00 98.06 132 GLY A C 1
ATOM 1092 O O . GLY A 1 132 ? -2.005 -10.718 -2.087 1.00 98.06 132 GLY A O 1
ATOM 1093 N N . ALA A 1 133 ? -2.571 -9.253 -0.484 1.00 98.50 133 ALA A N 1
ATOM 1094 C CA . ALA A 1 133 ? -3.947 -9.081 -0.933 1.00 98.50 133 ALA A CA 1
ATOM 1095 C C . ALA A 1 133 ? -4.019 -8.409 -2.315 1.00 98.50 133 ALA A C 1
ATOM 1097 O O . ALA A 1 133 ? -4.759 -8.879 -3.183 1.00 98.50 133 ALA A O 1
ATOM 1098 N N . VAL A 1 134 ? -3.216 -7.368 -2.562 1.00 98.50 134 VAL A N 1
ATOM 1099 C CA . VAL A 1 134 ? -3.102 -6.683 -3.862 1.00 98.50 134 VAL A CA 1
ATOM 1100 C C . VAL A 1 134 ? -2.620 -7.644 -4.945 1.00 98.50 134 VAL A C 1
ATOM 1102 O O . VAL A 1 134 ? -3.212 -7.700 -6.028 1.00 98.50 134 VAL A O 1
ATOM 1105 N N . LEU A 1 135 ? -1.592 -8.445 -4.660 1.00 97.88 135 LEU A N 1
ATOM 1106 C CA . LEU A 1 135 ? -1.099 -9.475 -5.573 1.00 97.88 135 LEU A CA 1
ATOM 1107 C C . LEU A 1 135 ? -2.212 -10.464 -5.934 1.00 97.88 135 LEU A C 1
ATOM 1109 O O . LEU A 1 135 ? -2.495 -10.687 -7.116 1.00 97.88 135 LEU A O 1
ATOM 1113 N N . ARG A 1 136 ? -2.891 -11.030 -4.930 1.00 98.19 136 ARG A N 1
ATOM 1114 C CA . ARG A 1 136 ? -3.970 -12.004 -5.145 1.00 98.19 136 ARG A CA 1
ATOM 1115 C C . ARG A 1 136 ? -5.154 -11.394 -5.883 1.00 98.19 136 ARG A C 1
ATOM 1117 O O . ARG A 1 136 ? -5.682 -12.050 -6.777 1.00 98.19 136 ARG A O 1
ATOM 1124 N N . ALA A 1 137 ? -5.533 -10.157 -5.573 1.00 98.50 137 ALA A N 1
ATOM 1125 C CA . ALA A 1 137 ? -6.617 -9.442 -6.243 1.00 98.50 137 ALA A CA 1
ATOM 1126 C C . ALA A 1 137 ? -6.357 -9.280 -7.746 1.00 98.50 137 ALA A C 1
ATOM 1128 O O . ALA A 1 137 ? -7.270 -9.460 -8.553 1.00 98.50 137 ALA A O 1
ATOM 1129 N N . ARG A 1 138 ? -5.102 -9.025 -8.143 1.00 97.94 138 ARG A N 1
ATOM 1130 C CA . ARG A 1 138 ? -4.705 -9.014 -9.561 1.00 97.94 138 ARG A CA 1
ATOM 1131 C C . ARG A 1 138 ? -4.819 -10.386 -10.206 1.00 97.94 138 ARG A C 1
ATOM 1133 O O . ARG A 1 138 ? -5.353 -10.494 -11.306 1.00 97.94 138 ARG A O 1
ATOM 1140 N N . LEU A 1 139 ? -4.334 -11.418 -9.519 1.00 97.50 139 LEU A N 1
ATOM 1141 C CA . LEU A 1 139 ? -4.332 -12.790 -10.024 1.00 97.50 139 LEU A CA 1
ATOM 1142 C C . LEU A 1 139 ? -5.750 -13.307 -10.297 1.00 97.50 139 LEU A C 1
ATOM 1144 O O . LEU A 1 139 ? -5.993 -13.893 -11.348 1.00 97.50 139 LEU A O 1
ATOM 1148 N N . VAL A 1 140 ? -6.685 -13.077 -9.371 1.00 98.31 140 VAL A N 1
ATOM 1149 C CA . VAL A 1 140 ? -8.072 -13.563 -9.495 1.00 98.31 140 VAL A CA 1
ATOM 1150 C C . VAL A 1 140 ? -9.023 -12.546 -10.133 1.00 98.31 140 VAL A C 1
ATOM 1152 O O . VAL A 1 140 ? -10.204 -12.839 -10.286 1.00 98.31 140 VAL A O 1
ATOM 1155 N N . LYS A 1 141 ? -8.525 -11.351 -10.484 1.00 98.31 141 LYS A N 1
ATOM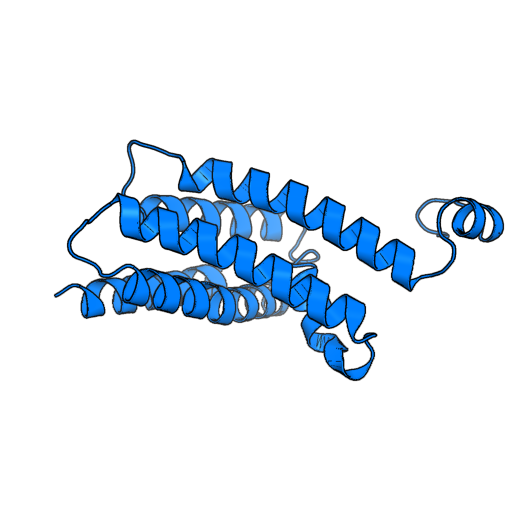 1156 C CA . LYS A 1 141 ? -9.302 -10.219 -11.018 1.00 98.31 141 LYS A CA 1
ATOM 1157 C C . LYS A 1 141 ? -10.549 -9.892 -10.188 1.00 98.31 141 LYS A C 1
ATOM 1159 O O . LYS A 1 141 ? -11.653 -9.756 -10.710 1.00 98.31 141 LYS A O 1
ATOM 1164 N N . SER A 1 142 ? -10.371 -9.793 -8.875 1.00 98.44 142 SER A N 1
ATOM 1165 C CA . SER A 1 142 ? -11.447 -9.498 -7.928 1.00 98.44 142 SER A CA 1
ATOM 1166 C C . SER A 1 142 ? -10.913 -8.698 -6.750 1.00 98.44 142 SER A C 1
ATOM 1168 O O . SER A 1 142 ? -9.763 -8.869 -6.355 1.00 98.44 142 SER A O 1
ATOM 1170 N N . THR A 1 143 ? -11.752 -7.851 -6.153 1.00 98.50 143 THR A N 1
ATOM 1171 C CA . THR A 1 143 ? -11.435 -7.162 -4.893 1.00 98.50 143 THR A CA 1
ATOM 1172 C C . THR A 1 143 ? -11.544 -8.083 -3.680 1.00 98.50 143 THR A C 1
ATOM 1174 O O . THR A 1 143 ? -11.060 -7.724 -2.611 1.00 98.50 143 THR A O 1
ATOM 1177 N N . SER A 1 144 ? -12.105 -9.289 -3.838 1.00 98.50 144 SER A N 1
ATOM 1178 C CA . SER A 1 144 ? -12.366 -10.203 -2.723 1.00 98.50 144 SER A CA 1
ATOM 1179 C C . SER A 1 144 ? -11.146 -10.528 -1.846 1.00 98.50 144 SER A C 1
ATOM 1181 O O . SER A 1 144 ? -11.345 -10.650 -0.635 1.00 98.50 144 SER A O 1
ATOM 1183 N N . PRO A 1 145 ? -9.891 -10.606 -2.353 1.00 98.81 145 PRO A N 1
ATOM 1184 C CA . PRO A 1 145 ? -8.726 -10.786 -1.487 1.00 98.81 145 PRO A CA 1
ATOM 1185 C C . PRO A 1 145 ? -8.429 -9.563 -0.611 1.00 98.81 145 PRO A C 1
ATOM 1187 O O . PRO A 1 145 ? -8.025 -9.742 0.535 1.00 98.81 145 PRO A O 1
ATOM 1190 N N . LEU A 1 146 ? -8.675 -8.344 -1.111 1.00 98.75 146 LEU A N 1
ATOM 1191 C CA . LEU A 1 146 ? -8.537 -7.105 -0.332 1.00 98.75 146 LEU A CA 1
ATOM 1192 C C . LEU A 1 146 ? -9.549 -7.091 0.814 1.00 98.75 146 LEU A C 1
ATOM 1194 O O . LEU A 1 146 ? -9.186 -6.854 1.963 1.00 98.75 146 LEU A O 1
ATOM 1198 N N . ASP A 1 147 ? -10.805 -7.424 0.506 1.00 98.44 147 ASP A N 1
ATOM 1199 C CA . ASP A 1 147 ? -11.885 -7.464 1.492 1.00 98.44 147 ASP A CA 1
ATOM 1200 C C . ASP A 1 147 ? -11.644 -8.559 2.543 1.00 98.44 147 ASP A C 1
ATOM 1202 O O . ASP A 1 147 ? -11.902 -8.362 3.730 1.00 98.44 147 ASP A O 1
ATOM 1206 N N . ALA A 1 148 ? -11.151 -9.727 2.119 1.00 98.56 148 ALA A N 1
ATOM 1207 C CA . ALA A 1 148 ? -10.820 -10.834 3.013 1.00 98.56 148 ALA A CA 1
ATOM 1208 C C . ALA A 1 148 ? -9.684 -10.478 3.971 1.00 98.56 148 ALA A C 1
ATOM 1210 O O . ALA A 1 148 ? -9.820 -10.693 5.177 1.00 98.56 148 ALA A O 1
ATOM 1211 N N . PHE A 1 149 ? -8.607 -9.891 3.449 1.00 98.69 149 PHE A N 1
ATOM 1212 C CA . PHE A 1 149 ? -7.509 -9.403 4.268 1.00 98.69 149 PHE A CA 1
ATOM 1213 C C . PHE A 1 149 ? -7.981 -8.330 5.254 1.00 98.69 149 PHE A C 1
ATOM 1215 O O . PHE A 1 149 ? -7.708 -8.430 6.447 1.00 98.69 149 PHE A O 1
ATOM 1222 N N . TYR A 1 150 ? -8.758 -7.348 4.793 1.00 98.38 150 TYR A N 1
ATOM 1223 C CA . TYR A 1 150 ? -9.191 -6.254 5.655 1.00 98.38 150 TYR A CA 1
ATOM 1224 C C . TYR A 1 150 ? -10.105 -6.711 6.801 1.00 98.38 150 TYR A C 1
ATOM 1226 O O . TYR A 1 150 ? -9.992 -6.222 7.928 1.00 98.38 150 TYR A O 1
ATOM 1234 N N . ARG A 1 151 ? -10.977 -7.698 6.545 1.00 97.94 151 ARG A N 1
ATOM 1235 C CA . ARG A 1 151 ? -11.772 -8.346 7.601 1.00 97.94 151 ARG A CA 1
ATOM 1236 C C . ARG A 1 151 ? -10.884 -9.019 8.645 1.00 97.94 151 ARG A C 1
ATOM 1238 O O . ARG A 1 151 ? -11.130 -8.835 9.832 1.00 97.94 151 ARG A O 1
ATOM 1245 N N . LEU A 1 152 ? -9.865 -9.767 8.215 1.00 97.38 152 LEU A N 1
ATOM 1246 C CA . LEU A 1 152 ? -8.910 -10.413 9.121 1.00 97.38 152 LEU A CA 1
ATOM 1247 C C . LEU A 1 152 ? -8.160 -9.376 9.966 1.00 97.38 152 LEU A C 1
ATOM 1249 O O . LEU A 1 152 ? -8.138 -9.493 11.187 1.00 97.38 152 LEU A O 1
ATOM 1253 N N . PHE A 1 153 ? -7.609 -8.344 9.325 1.00 96.38 153 PHE A N 1
ATOM 1254 C CA . PHE A 1 153 ? -6.888 -7.265 9.998 1.00 96.38 153 PHE A CA 1
ATOM 1255 C C . PHE A 1 153 ? -7.754 -6.581 11.062 1.00 96.38 153 PHE A C 1
ATOM 1257 O O . PHE A 1 153 ? -7.345 -6.438 12.209 1.00 96.38 153 PHE A O 1
ATOM 1264 N N . THR A 1 154 ? -8.997 -6.243 10.713 1.00 94.12 154 THR A N 1
ATOM 1265 C CA . THR A 1 154 ? -9.952 -5.616 11.639 1.00 94.12 154 THR A CA 1
ATOM 1266 C C . THR A 1 154 ? -10.226 -6.489 12.866 1.00 94.12 154 THR A C 1
ATOM 1268 O O . THR A 1 154 ? -10.360 -5.964 13.969 1.00 94.12 154 THR A O 1
ATOM 1271 N N . LEU A 1 155 ? -10.333 -7.812 12.694 1.00 92.62 155 LEU A N 1
ATOM 1272 C CA . LEU A 1 155 ? -10.527 -8.742 13.809 1.00 92.62 155 LEU A CA 1
ATOM 1273 C C . LEU A 1 155 ? -9.286 -8.818 14.703 1.00 92.62 155 LEU A C 1
ATOM 1275 O O . LEU A 1 155 ? -9.433 -8.767 15.919 1.00 92.62 155 LEU A O 1
ATOM 1279 N N . ALA A 1 156 ? -8.095 -8.907 14.108 1.00 90.19 156 ALA A N 1
ATOM 1280 C CA . ALA A 1 156 ? -6.833 -8.973 14.841 1.00 90.19 156 ALA A CA 1
ATOM 1281 C C . ALA A 1 156 ? -6.605 -7.710 15.681 1.00 90.19 156 ALA A C 1
ATOM 1283 O O . ALA A 1 156 ? -6.371 -7.809 16.883 1.00 90.19 156 ALA A O 1
ATOM 1284 N N . VAL A 1 157 ? -6.791 -6.536 15.070 1.00 87.94 157 VAL A N 1
ATOM 1285 C CA . VAL A 1 157 ? -6.690 -5.249 15.761 1.00 87.94 157 VAL A CA 1
ATOM 1286 C C . VAL A 1 157 ? -7.704 -5.204 16.900 1.00 87.94 157 VAL A C 1
ATOM 1288 O O . VAL A 1 157 ? -7.310 -5.036 18.038 1.00 87.94 157 VAL A O 1
ATOM 1291 N N . LYS A 1 158 ? -8.993 -5.491 16.672 1.00 84.19 158 LYS A N 1
ATOM 1292 C CA . LYS A 1 158 ? -10.004 -5.479 17.753 1.00 84.19 158 LYS A CA 1
ATOM 1293 C C . LYS A 1 158 ? -9.733 -6.464 18.905 1.00 84.19 158 LYS A C 1
ATOM 1295 O O . LYS A 1 158 ? -10.191 -6.208 20.015 1.00 84.19 158 LYS A O 1
ATOM 1300 N N . GLN A 1 159 ? -9.027 -7.572 18.666 1.00 75.44 159 GLN A N 1
ATOM 1301 C CA . GLN A 1 159 ? -8.673 -8.548 19.708 1.00 75.44 159 GLN A CA 1
ATOM 1302 C C . GLN A 1 159 ? -7.453 -8.140 20.535 1.00 75.44 159 GLN A C 1
ATOM 1304 O O . GLN A 1 159 ? -7.412 -8.453 21.715 1.00 75.44 159 GLN A O 1
ATOM 1309 N N . GLN A 1 160 ? -6.498 -7.403 19.962 1.00 68.50 160 GLN A N 1
ATOM 1310 C CA . GLN A 1 160 ? -5.385 -6.791 20.711 1.00 68.50 160 GLN A CA 1
ATOM 1311 C C . GLN A 1 160 ? -5.844 -5.627 21.613 1.00 68.50 160 GLN A C 1
ATOM 1313 O O . GLN A 1 160 ? -5.058 -5.042 22.348 1.00 68.50 160 GLN A O 1
ATOM 1318 N N . ILE A 1 161 ? -7.130 -5.291 21.525 1.00 53.59 161 ILE A N 1
ATOM 1319 C CA . ILE A 1 161 ? -7.776 -4.091 22.052 1.00 53.59 161 ILE A CA 1
ATOM 1320 C C . ILE A 1 161 ? -8.78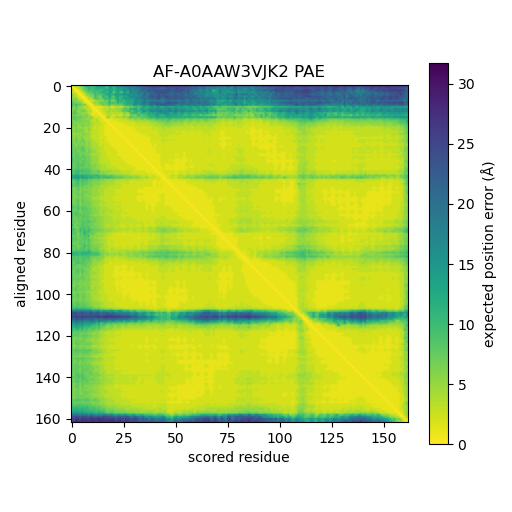9 -4.421 23.171 1.00 53.59 161 ILE A C 1
ATOM 1322 O O . ILE A 1 161 ? -9.327 -3.508 23.800 1.00 53.59 161 ILE A O 1
ATOM 1326 N N . THR A 1 162 ? -9.069 -5.707 23.415 1.00 45.56 162 THR A N 1
ATOM 1327 C CA . THR A 1 162 ? -9.942 -6.169 24.511 1.00 45.56 162 THR A CA 1
ATOM 1328 C C . THR A 1 162 ? -9.099 -6.761 25.628 1.00 45.56 162 THR A C 1
ATOM 1330 O O . THR A 1 162 ? -9.384 -6.439 26.801 1.00 45.56 162 THR A O 1
#

InterPro domains:
  IPR009057 Homedomain-like superfamily [SSF46689] (2-42)
  IPR011075 Tetracyclin repressor-like, C-terminal domain [PF16925] (48-152)
  IPR036271 Tetracyclin repressor-like, C-terminal domain superfamily [SSF48498] (47-153)